Protein AF-A0A939UME6-F1 (afdb_monomer_lite)

Foldseek 3Di:
DEPVVLCVVLVVVVVVVVVLDCDDPSVVCVVPDPALLSVDVVQDVDHQDPDPSVCSVVVCVVVNLLVVLVVLLVSQVSDPDRDVVSLVVLQVQVVVLLVVLLVCVQVVHQDRDDGRDNPPSYQFDPVPPPQSCNRNPPGPNNVRRDRDHPVRPPD

Sequence (155 aa):
MDTSSASSYVYAKASGILARSYTGERAAKLFGAQKLSDLWPLIFTEEVPAVPEILLAKTIEQKAAQKFILEYKKLLAAYDKPAQVLVDLLQYFDYENLKSLGAALAAGQKQMPALRQIAPYNILNYGAWPSIQKMTQDTELEWYNHVPEVSEQQQ

Radius of gyration: 19.4 Å; chains: 1; bounding box: 36×46×46 Å

Structure (mmCIF, N/CA/C/O backbone):
data_AF-A0A939UME6-F1
#
_entry.id   AF-A0A939UME6-F1
#
loop_
_atom_site.group_PDB
_atom_site.id
_atom_site.type_symbol
_atom_site.label_atom_id
_atom_site.label_alt_id
_atom_site.label_comp_id
_atom_site.label_asym_id
_atom_site.label_entity_id
_atom_site.label_seq_id
_atom_site.pdbx_PDB_ins_code
_atom_site.Cartn_x
_atom_site.Cartn_y
_atom_site.Cartn_z
_atom_site.occupancy
_atom_site.B_iso_or_equiv
_atom_site.auth_seq_id
_atom_site.auth_comp_id
_atom_site.auth_asym_id
_atom_site.auth_atom_id
_atom_site.pdbx_PDB_model_num
ATOM 1 N N . MET A 1 1 ? 6.871 -21.135 2.875 1.00 76.00 1 MET A N 1
ATOM 2 C CA . MET A 1 1 ? 6.085 -22.294 3.361 1.00 76.00 1 MET A CA 1
ATOM 3 C C . MET A 1 1 ? 5.447 -22.953 2.154 1.00 76.00 1 MET A C 1
ATOM 5 O O . MET A 1 1 ? 5.121 -22.236 1.209 1.00 76.00 1 MET A O 1
ATOM 9 N N . ASP A 1 2 ? 5.192 -24.267 2.209 1.00 82.81 2 ASP A N 1
ATOM 10 C CA . ASP A 1 2 ? 4.363 -24.900 1.180 1.00 82.81 2 ASP A CA 1
ATOM 11 C C . ASP A 1 2 ? 3.001 -24.185 1.067 1.00 82.81 2 ASP A C 1
ATOM 13 O O . ASP A 1 2 ? 2.521 -23.544 2.010 1.00 82.81 2 ASP A O 1
ATOM 17 N N . THR A 1 3 ? 2.389 -24.225 -0.117 1.00 85.00 3 THR A N 1
ATOM 18 C CA . THR A 1 3 ? 1.186 -23.430 -0.410 1.00 85.00 3 THR A CA 1
ATOM 19 C C . THR A 1 3 ? 0.044 -23.717 0.566 1.00 85.00 3 THR A C 1
ATOM 21 O O . THR A 1 3 ? -0.692 -22.801 0.930 1.00 85.00 3 THR A O 1
ATOM 24 N N . SER A 1 4 ? -0.092 -24.963 1.026 1.00 88.31 4 SER A N 1
ATOM 25 C CA . SER A 1 4 ? -1.151 -25.382 1.951 1.00 88.31 4 SER A CA 1
ATOM 26 C C . SER A 1 4 ? -0.973 -24.775 3.349 1.00 88.31 4 SER A C 1
ATOM 28 O O . SER A 1 4 ? -1.902 -24.181 3.911 1.00 88.31 4 SER A O 1
ATOM 30 N N . SER A 1 5 ? 0.245 -24.836 3.889 1.00 90.69 5 SER A N 1
ATOM 31 C CA . SER A 1 5 ? 0.589 -24.270 5.194 1.00 90.69 5 SER A CA 1
ATOM 32 C C . SER A 1 5 ? 0.540 -22.745 5.163 1.00 90.69 5 SER A C 1
ATOM 34 O O . SER A 1 5 ? -0.014 -22.129 6.076 1.00 90.69 5 SER A O 1
ATOM 36 N N . ALA A 1 6 ? 1.046 -22.130 4.085 1.00 92.62 6 ALA A N 1
ATOM 37 C CA . ALA A 1 6 ? 0.952 -20.688 3.868 1.00 92.62 6 ALA A CA 1
ATOM 38 C C . ALA A 1 6 ? -0.513 -20.230 3.823 1.00 92.62 6 ALA A C 1
ATOM 40 O O . ALA A 1 6 ? -0.882 -19.287 4.522 1.00 92.62 6 ALA A O 1
ATOM 41 N N . SER A 1 7 ? -1.367 -20.940 3.078 1.00 92.81 7 SER A N 1
ATOM 42 C CA . SER A 1 7 ? -2.798 -20.622 2.975 1.00 92.81 7 SER A CA 1
ATOM 43 C C . SER A 1 7 ? -3.496 -20.717 4.328 1.00 92.81 7 SER A C 1
ATOM 45 O O . SER A 1 7 ? -4.227 -19.805 4.704 1.00 92.81 7 SER A O 1
ATOM 47 N N . SER A 1 8 ? -3.225 -21.771 5.102 1.00 93.88 8 SER A N 1
ATOM 48 C CA . SER A 1 8 ? -3.798 -21.947 6.443 1.00 93.88 8 SER A CA 1
ATOM 49 C C . SER A 1 8 ? -3.367 -20.830 7.399 1.00 93.88 8 SER A C 1
ATOM 51 O O . SER A 1 8 ? -4.194 -20.254 8.110 1.00 93.88 8 SER A O 1
ATOM 53 N N . TYR A 1 9 ? -2.080 -20.469 7.377 1.00 93.81 9 TYR A N 1
ATOM 54 C CA . TYR A 1 9 ? -1.545 -19.358 8.161 1.00 93.81 9 TYR A CA 1
ATOM 55 C C . TYR A 1 9 ? -2.195 -18.025 7.771 1.00 93.81 9 TYR A C 1
ATOM 57 O O . TYR A 1 9 ? -2.694 -17.299 8.636 1.00 93.81 9 TYR A O 1
ATOM 65 N N . VAL A 1 10 ? -2.219 -17.706 6.474 1.00 93.94 10 VAL A N 1
ATOM 66 C CA . VAL A 1 10 ? -2.776 -16.451 5.956 1.00 93.94 10 VAL A CA 1
ATOM 67 C C . VAL A 1 10 ? -4.270 -16.368 6.235 1.00 93.94 10 VAL A C 1
ATOM 69 O O . VAL A 1 10 ? -4.730 -15.328 6.700 1.00 93.94 10 VAL A O 1
ATOM 72 N N . TYR A 1 11 ? -5.013 -17.460 6.056 1.00 94.06 11 TYR A N 1
ATOM 73 C CA . TYR A 1 11 ? -6.437 -17.528 6.374 1.00 94.06 11 TYR A CA 1
ATOM 74 C C . TYR A 1 11 ? -6.707 -17.250 7.857 1.00 94.06 11 TYR A C 1
ATOM 76 O O . TYR A 1 11 ? -7.548 -16.411 8.187 1.00 94.06 11 TYR A O 1
ATOM 84 N N . ALA A 1 12 ? -5.962 -17.890 8.764 1.00 95.00 12 ALA A N 1
ATOM 85 C CA . ALA A 1 12 ? -6.106 -17.662 10.200 1.00 95.00 12 ALA A CA 1
ATOM 86 C C . ALA A 1 12 ? -5.771 -16.209 10.584 1.00 95.00 12 ALA A C 1
ATOM 88 O O . ALA A 1 12 ? -6.480 -15.585 11.379 1.00 95.00 12 ALA A O 1
ATOM 89 N N . LYS A 1 13 ? -4.715 -15.631 9.992 1.00 94.44 13 LYS A N 1
ATOM 90 C CA . LYS A 1 13 ? -4.340 -14.228 10.219 1.00 94.44 13 LYS A CA 1
ATOM 91 C C . LYS A 1 13 ? -5.387 -13.256 9.685 1.00 94.44 13 LYS A C 1
ATOM 93 O O . LYS A 1 13 ? -5.786 -12.361 10.429 1.00 94.44 13 LYS A O 1
ATOM 98 N N . ALA A 1 14 ? -5.857 -13.449 8.455 1.00 92.44 14 ALA A N 1
ATOM 99 C CA . ALA A 1 14 ? -6.894 -12.630 7.837 1.00 92.44 14 ALA A CA 1
ATOM 100 C C . ALA A 1 14 ? -8.201 -12.693 8.638 1.00 92.44 14 ALA A C 1
ATOM 102 O O . ALA A 1 14 ? -8.755 -11.652 8.981 1.00 92.44 14 ALA A O 1
ATOM 103 N N . SER A 1 15 ? -8.629 -13.890 9.045 1.00 93.25 15 SER A N 1
ATOM 104 C CA . SER A 1 15 ? -9.802 -14.079 9.909 1.00 93.25 15 SER A CA 1
ATOM 105 C C . SER A 1 15 ? -9.650 -13.335 11.237 1.00 93.25 15 SER A C 1
ATOM 107 O O . SER A 1 15 ? -10.569 -12.654 11.681 1.00 93.25 15 SER A O 1
ATOM 109 N N . GLY A 1 16 ? -8.466 -13.391 11.855 1.00 91.94 16 GLY A N 1
ATOM 110 C CA . GLY A 1 16 ? -8.181 -12.637 13.074 1.00 91.94 16 GLY A CA 1
ATOM 111 C C . GLY A 1 16 ? -8.194 -11.116 12.875 1.00 91.94 16 GLY A C 1
ATOM 112 O O . GLY A 1 16 ? -8.614 -10.394 13.778 1.00 91.94 16 GLY A O 1
ATOM 113 N N . ILE A 1 17 ? -7.739 -10.617 11.721 1.00 89.75 17 ILE A N 1
ATOM 114 C CA . ILE A 1 17 ? -7.822 -9.192 11.357 1.00 89.75 17 ILE A CA 1
ATOM 115 C C . ILE A 1 17 ? -9.287 -8.783 11.170 1.00 89.75 17 ILE A C 1
ATOM 117 O O . ILE A 1 17 ? -9.714 -7.810 11.784 1.00 89.75 17 ILE A O 1
ATOM 121 N N . LEU A 1 18 ? -10.069 -9.561 10.418 1.00 89.12 18 LEU A N 1
ATOM 122 C CA . LEU A 1 18 ? -11.497 -9.317 10.183 1.00 89.12 18 LEU A CA 1
ATOM 123 C C . LEU A 1 18 ? -12.309 -9.343 11.481 1.00 89.12 18 LEU A C 1
ATOM 125 O O . LEU A 1 18 ? -13.123 -8.457 11.726 1.00 89.12 18 LEU A O 1
ATOM 129 N N . ALA A 1 19 ? -12.024 -10.292 12.374 1.00 88.69 19 ALA A N 1
ATOM 130 C CA . ALA A 1 19 ? -12.629 -10.344 13.702 1.00 88.69 19 ALA A CA 1
ATOM 131 C C . ALA A 1 19 ? -12.285 -9.117 14.564 1.00 88.69 19 ALA A C 1
ATOM 133 O O . ALA A 1 19 ? -12.948 -8.862 15.571 1.00 88.69 19 ALA A O 1
ATOM 134 N N . ARG A 1 20 ? -11.234 -8.362 14.211 1.00 87.69 20 ARG A N 1
ATOM 135 C CA . ARG A 1 20 ? -10.848 -7.094 14.846 1.00 87.69 20 ARG A CA 1
ATOM 136 C C . ARG A 1 20 ? -11.383 -5.850 14.148 1.00 87.69 20 ARG A C 1
ATOM 138 O O . ARG A 1 20 ? -11.353 -4.791 14.768 1.00 87.69 20 ARG A O 1
ATOM 145 N N . SER A 1 21 ? -11.923 -5.975 12.941 1.00 88.44 21 SER A N 1
ATOM 146 C CA . SER A 1 21 ? -12.504 -4.858 12.203 1.00 88.44 21 SER A CA 1
ATOM 147 C C . SER A 1 21 ? -13.656 -4.201 12.969 1.00 88.44 21 SER A C 1
ATOM 149 O O . SER A 1 21 ? -14.400 -4.845 13.714 1.00 88.44 21 SER A O 1
ATOM 151 N N . TYR A 1 22 ? -13.813 -2.895 12.765 1.00 89.06 22 TYR A N 1
ATOM 152 C CA . TYR A 1 22 ? -14.859 -2.077 13.376 1.00 89.06 22 TYR A CA 1
ATOM 153 C C . TYR A 1 22 ? -16.213 -2.296 12.690 1.00 89.06 22 TYR A C 1
ATOM 155 O O . TYR A 1 22 ? -16.717 -1.434 11.980 1.00 89.06 22 TYR A O 1
ATOM 163 N N . THR A 1 23 ? -16.791 -3.478 12.890 1.00 88.75 23 THR A N 1
ATOM 164 C CA . THR A 1 23 ? -18.113 -3.864 12.378 1.00 88.75 23 THR A CA 1
ATOM 165 C C . THR A 1 23 ? -19.072 -4.165 13.533 1.00 88.75 23 THR A C 1
ATOM 167 O O . THR A 1 23 ? -18.636 -4.399 14.665 1.00 88.75 23 THR A O 1
ATOM 170 N N . GLY A 1 24 ? -20.384 -4.110 13.274 1.00 87.75 24 GLY A N 1
ATOM 171 C CA . GLY A 1 24 ? -21.420 -4.352 14.286 1.00 87.75 24 GLY A CA 1
ATOM 172 C C . GLY A 1 24 ? -21.263 -3.447 15.512 1.00 87.75 24 GLY A C 1
ATOM 173 O O . GLY A 1 24 ? -21.058 -2.242 15.380 1.00 87.75 24 GLY A O 1
ATOM 174 N N . GLU A 1 25 ? -21.281 -4.028 16.711 1.00 87.12 25 GLU A N 1
ATOM 175 C CA . GLU A 1 25 ? -21.108 -3.290 17.973 1.00 87.12 25 GLU A CA 1
ATOM 176 C C . GLU A 1 25 ? -19.787 -2.512 18.051 1.00 87.12 25 GLU A C 1
ATOM 178 O O . GLU A 1 25 ? -19.709 -1.463 18.688 1.00 87.12 25 GLU A O 1
ATOM 183 N N . ARG A 1 26 ? -18.727 -2.977 17.375 1.00 87.50 26 ARG A N 1
ATOM 184 C CA . ARG A 1 26 ? -17.447 -2.255 17.359 1.00 87.50 26 ARG A CA 1
ATOM 185 C C . ARG A 1 26 ? -17.504 -1.008 16.494 1.00 87.50 26 ARG A C 1
ATOM 187 O O . ARG A 1 26 ? -16.785 -0.064 16.801 1.00 87.50 26 ARG A O 1
ATOM 194 N N . ALA A 1 27 ? -18.368 -0.965 15.480 1.00 90.00 27 ALA A N 1
ATOM 195 C CA . ALA A 1 27 ? -18.572 0.243 14.683 1.00 90.00 27 ALA A CA 1
ATOM 196 C C . ALA A 1 27 ? -19.082 1.406 15.551 1.00 90.00 27 ALA A C 1
ATOM 198 O O . ALA A 1 27 ? -18.682 2.545 15.330 1.00 90.00 27 ALA A O 1
ATOM 199 N N . ALA A 1 28 ? -19.858 1.126 16.608 1.00 89.50 28 ALA A N 1
ATOM 200 C CA . ALA A 1 28 ? -20.304 2.148 17.559 1.00 89.50 28 ALA A CA 1
ATOM 201 C C . ALA A 1 28 ? -19.133 2.897 18.225 1.00 89.50 28 ALA A C 1
ATOM 203 O O . ALA A 1 28 ? -19.262 4.077 18.534 1.00 89.50 28 ALA A O 1
ATOM 204 N N . LYS A 1 29 ? -17.963 2.256 18.380 1.00 88.38 29 LYS A N 1
ATOM 205 C CA . LYS A 1 29 ? -16.751 2.916 18.895 1.00 88.38 29 LYS A CA 1
ATOM 206 C C . LYS A 1 29 ? -16.219 3.986 17.942 1.00 88.38 29 LYS A C 1
ATOM 208 O O . LYS A 1 29 ? -15.704 4.989 18.415 1.00 88.38 29 LYS A O 1
ATOM 213 N N . LEU A 1 30 ? -16.355 3.783 16.627 1.00 87.94 30 LEU A N 1
ATOM 214 C CA . LEU A 1 30 ? -15.985 4.794 15.633 1.00 87.94 30 LEU A CA 1
ATOM 215 C C . LEU A 1 30 ? -16.963 5.969 15.663 1.00 87.94 30 LEU A C 1
ATOM 217 O O . LEU A 1 30 ? -16.533 7.114 15.652 1.00 87.94 30 LEU A O 1
ATOM 221 N N . PHE A 1 31 ? -18.267 5.694 15.757 1.00 86.81 31 PHE A N 1
ATOM 222 C CA . PHE A 1 31 ? -19.292 6.743 15.824 1.00 86.81 31 PHE A CA 1
ATOM 223 C C . PHE A 1 31 ? -19.291 7.521 17.147 1.00 86.81 31 PHE A C 1
ATOM 225 O O . PHE A 1 31 ? -19.809 8.631 17.202 1.00 86.81 31 PHE A O 1
ATOM 232 N N . GLY A 1 32 ? -18.713 6.953 18.207 1.00 87.75 32 GLY A N 1
ATOM 233 C CA . GLY A 1 32 ? -18.519 7.638 19.483 1.00 87.75 32 GLY A CA 1
ATOM 234 C C . GLY A 1 32 ? -17.370 8.653 19.490 1.00 87.75 32 GLY A C 1
ATOM 235 O O . GLY A 1 32 ? -17.289 9.448 20.423 1.00 87.75 32 GLY A O 1
ATOM 236 N N . ALA A 1 33 ? -16.488 8.643 18.484 1.00 89.12 33 ALA A N 1
ATOM 237 C CA . ALA A 1 33 ? -15.406 9.616 18.363 1.00 89.12 33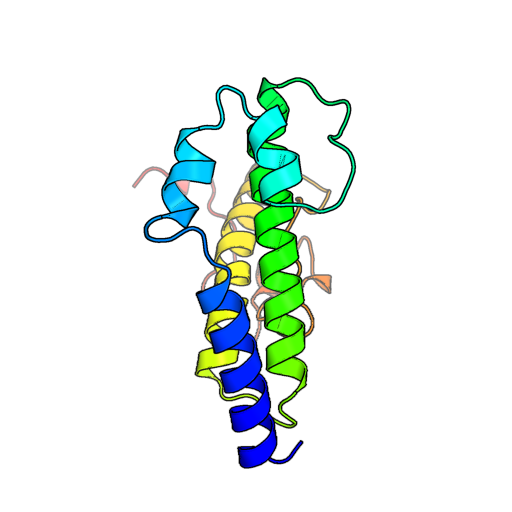 ALA A CA 1
ATOM 238 C C . ALA A 1 33 ? -15.962 10.984 17.940 1.00 89.12 33 ALA A C 1
ATOM 240 O O . ALA A 1 33 ? -16.647 11.091 16.923 1.00 89.12 33 ALA A O 1
ATOM 241 N N . GLN A 1 34 ? -15.663 12.035 18.708 1.00 87.31 34 GLN A N 1
ATOM 242 C CA . GLN A 1 34 ? -16.163 13.387 18.427 1.00 87.31 34 GLN A CA 1
ATOM 243 C C . GLN A 1 34 ? -15.153 14.234 17.646 1.00 87.31 34 GLN A C 1
ATOM 245 O O . GLN A 1 34 ? -15.535 15.219 17.014 1.00 87.31 34 GLN A O 1
ATOM 250 N N . LYS A 1 35 ? -13.871 13.860 17.694 1.00 89.25 35 LYS A N 1
ATOM 251 C CA . LYS A 1 35 ? -12.754 14.535 17.019 1.00 89.25 35 LYS A CA 1
ATOM 252 C C . LYS A 1 35 ? -11.850 13.522 16.319 1.00 89.25 35 LYS A C 1
ATOM 254 O O . LYS A 1 35 ? -11.851 12.339 16.662 1.00 89.25 35 LYS A O 1
ATOM 259 N N . LEU A 1 36 ? -11.030 13.973 15.368 1.00 87.69 36 LEU A N 1
ATOM 260 C CA . LEU A 1 36 ? -10.086 13.091 14.670 1.00 87.69 36 LEU A CA 1
ATOM 261 C C . LEU A 1 36 ? -9.000 12.575 15.619 1.00 87.69 36 LEU A C 1
ATOM 263 O O . LEU A 1 36 ? -8.543 11.442 15.467 1.00 87.69 36 LEU A O 1
ATOM 267 N N . SER A 1 37 ? -8.639 13.361 16.637 1.00 88.69 37 SER A N 1
ATOM 268 C CA . SER A 1 37 ? -7.750 12.928 17.723 1.00 88.69 37 SER A CA 1
ATOM 269 C C . SER A 1 37 ? -8.242 11.669 18.432 1.00 88.69 37 SER A C 1
ATOM 271 O O . SER A 1 37 ? -7.431 10.829 18.814 1.00 88.69 37 SER A O 1
ATOM 273 N N . ASP A 1 38 ? -9.560 11.510 18.569 1.00 89.06 38 ASP A N 1
ATOM 274 C CA . ASP A 1 38 ? -10.169 10.382 19.279 1.00 89.06 38 ASP A CA 1
ATOM 275 C C . ASP A 1 38 ? -10.107 9.097 18.440 1.00 89.06 38 ASP A C 1
ATOM 277 O O . ASP A 1 38 ? -10.073 7.992 18.982 1.00 89.06 38 ASP A O 1
ATOM 281 N N . LEU A 1 39 ? -10.045 9.230 17.109 1.00 89.31 39 LEU A N 1
ATOM 282 C CA . LEU A 1 39 ? -9.873 8.099 16.195 1.00 89.31 39 LEU A CA 1
ATOM 283 C C . LEU A 1 39 ? -8.456 7.527 16.245 1.00 89.31 39 LEU A C 1
ATOM 285 O O . LEU A 1 39 ? -8.262 6.336 15.999 1.00 89.31 39 LEU A O 1
ATOM 289 N N . TRP A 1 40 ? -7.460 8.350 16.571 1.00 90.94 40 TRP A N 1
ATOM 290 C CA . TRP A 1 40 ? -6.062 7.936 16.567 1.00 90.94 40 TRP A CA 1
ATOM 291 C C . TRP A 1 40 ? -5.772 6.725 17.470 1.00 90.94 40 TRP A C 1
ATOM 293 O O . TRP A 1 40 ? -5.294 5.722 16.938 1.00 90.94 40 TRP A O 1
ATOM 303 N N . PRO A 1 41 ? -6.091 6.736 18.782 1.00 89.12 41 PRO A N 1
ATOM 304 C CA . PRO A 1 41 ? -5.840 5.592 19.662 1.00 89.12 41 PRO A CA 1
ATOM 305 C C . PRO A 1 41 ? -6.745 4.387 19.371 1.00 89.12 41 PRO A C 1
ATOM 307 O O . PRO A 1 41 ? -6.478 3.284 19.847 1.00 89.12 41 PRO A O 1
ATOM 310 N N . LEU A 1 42 ? -7.832 4.571 18.610 1.00 87.75 42 LEU A N 1
ATOM 311 C CA . LEU A 1 42 ? -8.630 3.446 18.127 1.00 87.75 42 LEU A CA 1
ATOM 312 C C . LEU A 1 42 ? -7.860 2.703 17.028 1.00 87.75 42 LEU A C 1
ATOM 314 O O . LEU A 1 42 ? -7.737 1.484 17.065 1.00 87.75 42 LEU A O 1
ATOM 318 N N . ILE A 1 43 ? -7.310 3.432 16.059 1.00 86.81 43 ILE A N 1
ATOM 319 C CA . ILE A 1 43 ? -6.699 2.839 14.863 1.00 86.81 43 ILE A CA 1
ATOM 320 C C . ILE A 1 43 ? -5.227 2.454 15.106 1.00 86.81 43 ILE A C 1
ATOM 322 O O . ILE A 1 43 ? -4.726 1.482 14.527 1.00 86.81 43 ILE A O 1
ATOM 326 N N . PHE A 1 44 ? -4.528 3.191 15.969 1.00 90.38 44 PHE A N 1
ATOM 327 C CA . PHE A 1 44 ? -3.093 3.071 16.220 1.00 90.38 44 PHE A CA 1
ATOM 328 C C . PHE A 1 44 ? -2.792 2.895 17.713 1.00 90.38 44 PHE A C 1
ATOM 330 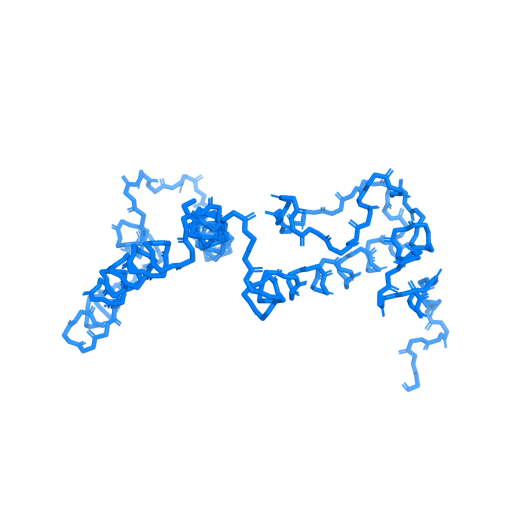O O . PHE A 1 44 ? -3.531 3.353 18.574 1.00 90.38 44 PHE A O 1
ATOM 337 N N . THR A 1 45 ? -1.669 2.248 18.026 1.00 86.00 45 THR A N 1
ATOM 338 C CA . THR A 1 45 ? -1.212 2.007 19.410 1.00 86.00 45 THR A CA 1
ATOM 339 C C . THR A 1 45 ? -0.205 3.050 19.903 1.00 86.00 45 THR A C 1
ATOM 341 O O . THR A 1 45 ? 0.430 2.854 20.933 1.00 86.00 45 THR A O 1
ATOM 344 N N . GLU A 1 46 ? 0.010 4.108 19.128 1.00 87.94 46 GLU A N 1
ATOM 345 C CA . GLU A 1 46 ? 1.025 5.138 19.359 1.00 87.94 46 GLU A CA 1
ATOM 346 C C . GLU A 1 46 ? 0.372 6.435 19.845 1.00 87.94 46 GLU A C 1
ATOM 348 O O . GLU A 1 46 ? -0.831 6.639 19.665 1.00 87.94 46 GLU A O 1
ATOM 353 N N . GLU A 1 47 ? 1.173 7.339 20.409 1.00 87.56 47 GLU A N 1
ATOM 354 C CA . GLU A 1 47 ? 0.711 8.675 20.789 1.00 87.56 47 GLU A CA 1
ATOM 355 C C . GLU A 1 47 ? 0.194 9.469 19.580 1.00 87.56 47 GLU A C 1
ATOM 357 O O . GLU A 1 47 ? 0.634 9.272 18.442 1.00 87.56 47 GLU A O 1
ATOM 362 N N . VAL A 1 48 ? -0.765 10.364 19.834 1.00 87.75 48 VAL A N 1
ATOM 363 C CA . VAL A 1 48 ? -1.338 11.238 18.803 1.00 87.75 48 VAL A CA 1
ATOM 364 C C . VAL A 1 48 ? -0.266 12.234 18.352 1.00 87.75 48 VAL A C 1
ATOM 366 O O . VAL A 1 48 ? 0.334 12.900 19.197 1.00 87.75 48 VAL A O 1
ATOM 369 N N . PRO A 1 49 ? -0.002 12.371 17.043 1.00 88.19 49 PRO A N 1
ATOM 370 C CA . PRO A 1 49 ? 1.012 13.280 16.549 1.00 88.19 49 PRO A CA 1
ATOM 371 C C . PRO A 1 49 ? 0.600 14.721 16.838 1.00 88.19 49 PRO A C 1
ATOM 373 O O . PRO A 1 49 ? -0.562 15.095 16.678 1.00 88.19 49 PRO A O 1
ATOM 376 N N . ALA A 1 50 ? 1.577 15.546 17.205 1.00 86.31 50 ALA A N 1
ATOM 377 C CA . ALA A 1 50 ? 1.394 16.976 17.425 1.00 86.31 50 ALA A CA 1
ATOM 378 C C . ALA A 1 50 ? 1.265 17.733 16.088 1.00 86.31 50 ALA A C 1
ATOM 380 O O . ALA A 1 50 ? 2.121 18.534 15.718 1.00 86.31 50 ALA A O 1
ATOM 381 N N . VAL A 1 51 ? 0.205 17.443 15.333 1.00 86.19 51 VAL A N 1
ATOM 382 C CA . VAL A 1 51 ? -0.141 18.112 14.074 1.00 86.19 51 VAL A CA 1
ATOM 383 C C . VAL A 1 51 ? -1.484 18.831 14.211 1.00 86.19 51 VAL A C 1
ATOM 385 O O . VAL A 1 51 ? -2.329 18.404 14.997 1.00 86.19 51 VAL A O 1
ATOM 388 N N . PRO A 1 52 ? -1.722 19.910 13.445 1.00 86.69 52 PRO A N 1
ATOM 389 C CA . PRO A 1 52 ? -3.039 20.530 13.371 1.00 86.69 52 PRO A CA 1
ATOM 390 C C . PRO A 1 52 ? -4.126 19.519 12.984 1.00 86.69 52 PRO A C 1
ATOM 392 O O . PRO A 1 52 ? -3.909 18.696 12.095 1.00 86.69 52 PRO A O 1
ATOM 395 N N . GLU A 1 53 ? -5.319 19.649 13.570 1.00 82.00 53 GLU A N 1
ATOM 396 C CA . GLU A 1 53 ? -6.474 18.764 13.320 1.00 82.00 53 GLU A CA 1
ATOM 397 C C . GLU A 1 53 ? -6.789 18.620 11.817 1.00 82.00 53 GLU A C 1
ATOM 399 O O . GLU A 1 53 ? -7.087 17.534 11.328 1.00 82.00 53 GLU A O 1
ATOM 404 N N . ILE A 1 54 ? -6.624 19.702 11.047 1.00 84.44 54 ILE A N 1
ATOM 405 C CA . ILE A 1 54 ? -6.844 19.736 9.590 1.00 84.44 54 ILE A CA 1
ATOM 406 C C . ILE A 1 54 ? -5.900 18.772 8.848 1.00 84.44 54 ILE A C 1
ATOM 408 O O . ILE A 1 54 ? -6.273 18.177 7.839 1.00 84.44 54 ILE A O 1
ATOM 412 N N . LEU A 1 55 ? -4.672 18.598 9.343 1.00 89.56 55 LEU A N 1
ATOM 413 C CA . LEU A 1 55 ? -3.694 17.667 8.777 1.00 89.56 55 LEU A CA 1
ATOM 414 C C . LEU A 1 55 ? -3.833 16.256 9.356 1.00 89.56 55 LEU A C 1
ATOM 416 O O . LEU A 1 55 ? -3.316 15.300 8.769 1.00 89.56 55 LEU A O 1
ATOM 420 N N . LEU A 1 56 ? -4.537 16.104 10.481 1.00 90.06 56 LEU A N 1
ATOM 421 C CA . LEU A 1 56 ? -4.684 14.828 11.165 1.00 90.06 56 LEU A CA 1
ATOM 422 C C . LEU A 1 56 ? -5.473 13.819 10.323 1.00 90.06 56 LEU A C 1
ATOM 424 O O . LEU A 1 56 ? -5.062 12.666 10.254 1.00 90.06 56 LEU A O 1
ATOM 428 N N . ALA A 1 57 ? -6.514 14.251 9.600 1.00 89.81 57 ALA A N 1
ATOM 429 C CA . ALA A 1 57 ? -7.264 13.385 8.679 1.00 89.81 57 ALA A CA 1
ATOM 430 C C . ALA A 1 57 ? -6.342 12.734 7.635 1.00 89.81 57 ALA A C 1
ATOM 432 O O . ALA A 1 57 ? -6.234 11.510 7.560 1.00 89.81 57 ALA A O 1
ATOM 433 N N . LYS A 1 58 ? -5.586 13.561 6.901 1.00 89.62 58 LYS A N 1
ATOM 434 C CA . LYS A 1 58 ? -4.614 13.099 5.900 1.00 89.62 58 LYS A CA 1
ATOM 435 C C . LYS A 1 58 ? -3.555 12.182 6.516 1.00 89.62 58 LYS A C 1
ATOM 437 O O . LYS A 1 58 ? -3.159 11.191 5.908 1.00 89.62 58 LYS A O 1
ATOM 442 N N . THR A 1 59 ? -3.104 12.500 7.727 1.00 91.44 59 THR A N 1
ATOM 443 C CA . THR A 1 59 ? -2.109 11.697 8.450 1.00 91.44 59 THR A CA 1
ATOM 444 C C . THR A 1 59 ? -2.671 10.319 8.818 1.00 91.44 59 THR A C 1
ATOM 446 O O . THR A 1 59 ? -1.999 9.310 8.602 1.00 91.44 59 THR A O 1
ATOM 449 N N . ILE A 1 60 ? -3.911 10.257 9.319 1.00 92.25 60 ILE A N 1
ATOM 450 C CA . ILE A 1 60 ? -4.608 9.002 9.629 1.00 92.25 60 ILE A CA 1
ATOM 451 C C . ILE A 1 60 ? -4.733 8.150 8.365 1.00 92.25 60 ILE A C 1
ATOM 453 O O . ILE A 1 60 ? -4.350 6.982 8.388 1.00 92.25 60 ILE A O 1
ATOM 457 N N . GLU A 1 61 ? -5.201 8.726 7.256 1.00 90.69 61 GLU A N 1
ATOM 458 C CA . GLU A 1 61 ? -5.360 8.013 5.983 1.00 90.69 61 GLU A CA 1
ATOM 459 C C . GLU A 1 61 ? -4.034 7.435 5.475 1.00 90.69 61 GLU A C 1
ATOM 461 O O . GLU A 1 61 ? -3.946 6.247 5.154 1.00 90.69 61 GLU A O 1
ATOM 466 N N . GLN A 1 62 ? -2.978 8.253 5.446 1.00 90.62 62 GLN A N 1
ATOM 467 C CA . GLN A 1 62 ? -1.654 7.830 4.992 1.00 90.62 62 GLN A CA 1
ATOM 468 C C . GLN A 1 62 ? -1.084 6.712 5.869 1.00 90.62 62 GLN A C 1
ATOM 470 O O . GLN A 1 62 ? -0.611 5.698 5.347 1.00 90.62 62 GLN A O 1
ATOM 475 N N . LYS A 1 63 ? -1.164 6.859 7.196 1.00 92.56 63 LYS A N 1
ATOM 476 C CA . LYS A 1 63 ? -0.651 5.860 8.140 1.00 92.56 63 LYS A CA 1
ATOM 477 C C . LYS A 1 63 ? -1.464 4.566 8.087 1.00 92.56 63 LYS A C 1
ATOM 479 O O . LYS A 1 63 ? -0.879 3.482 8.106 1.00 92.56 63 LYS A O 1
ATOM 484 N N . ALA A 1 64 ? -2.789 4.651 7.965 1.00 91.94 64 ALA A N 1
ATOM 485 C CA . ALA A 1 64 ? -3.658 3.487 7.812 1.00 91.94 64 ALA A CA 1
ATOM 486 C C . ALA A 1 64 ? -3.346 2.721 6.516 1.00 91.94 64 ALA A C 1
ATOM 488 O O . ALA A 1 64 ? -3.163 1.503 6.555 1.00 91.94 64 ALA A O 1
ATOM 489 N N . ALA A 1 65 ? -3.191 3.427 5.391 1.00 91.62 65 ALA A N 1
ATOM 490 C CA . ALA A 1 65 ? -2.809 2.822 4.116 1.00 91.62 65 ALA A CA 1
ATOM 491 C C . ALA A 1 65 ? -1.420 2.164 4.182 1.00 91.62 65 ALA A C 1
ATOM 493 O O . ALA A 1 65 ? -1.243 1.034 3.726 1.00 91.62 65 ALA A O 1
ATOM 494 N N . GLN A 1 66 ? -0.437 2.827 4.798 1.00 92.75 66 GLN A N 1
ATOM 495 C CA . GLN A 1 66 ? 0.908 2.274 4.967 1.00 92.75 66 GLN A CA 1
ATOM 496 C C . GLN A 1 66 ? 0.906 1.020 5.851 1.00 92.75 66 GLN A C 1
ATOM 498 O O . GLN A 1 66 ? 1.554 0.026 5.513 1.00 92.75 66 GLN A O 1
ATOM 503 N N . LYS A 1 67 ? 0.157 1.042 6.960 1.00 92.38 67 LYS A N 1
ATOM 504 C CA . LYS A 1 67 ? -0.026 -0.117 7.844 1.00 92.38 67 LYS A CA 1
ATOM 505 C C . LYS A 1 67 ? -0.659 -1.285 7.091 1.00 92.38 67 LYS A C 1
ATOM 507 O O . LYS A 1 67 ? -0.147 -2.398 7.186 1.00 92.38 67 LYS A O 1
ATOM 512 N N . PHE A 1 68 ? -1.706 -1.025 6.307 1.00 92.50 68 PHE A N 1
ATOM 513 C CA . PHE A 1 68 ? -2.351 -2.036 5.472 1.00 92.50 68 PHE A CA 1
ATOM 514 C C . PHE A 1 68 ? -1.367 -2.670 4.480 1.00 92.50 68 PHE A C 1
ATOM 516 O O . PHE A 1 68 ? -1.218 -3.890 4.470 1.00 92.50 68 PHE A O 1
ATOM 523 N N . ILE A 1 69 ? -0.636 -1.858 3.705 1.00 95.19 69 ILE A N 1
ATOM 524 C CA . ILE A 1 69 ? 0.363 -2.349 2.740 1.00 95.19 69 ILE A CA 1
ATOM 525 C C . ILE A 1 69 ? 1.420 -3.206 3.446 1.00 95.19 69 ILE A C 1
ATOM 527 O O . ILE A 1 69 ? 1.760 -4.290 2.974 1.00 95.19 69 ILE A O 1
ATOM 531 N N . LEU A 1 70 ? 1.930 -2.752 4.594 1.00 93.94 70 LEU A N 1
ATOM 532 C CA . LEU A 1 70 ? 2.943 -3.485 5.350 1.00 93.94 70 LEU A CA 1
ATOM 533 C C . LEU A 1 70 ? 2.428 -4.845 5.839 1.00 93.94 70 LEU A C 1
ATOM 535 O O . LEU A 1 70 ? 3.134 -5.847 5.729 1.00 93.94 70 LEU A O 1
ATOM 539 N N . GLU A 1 71 ? 1.220 -4.889 6.397 1.00 92.38 71 GLU A N 1
ATOM 540 C CA . GLU A 1 71 ? 0.605 -6.128 6.878 1.00 92.38 71 GLU A CA 1
ATOM 541 C C . GLU A 1 71 ? 0.296 -7.083 5.724 1.00 92.38 71 GLU A C 1
ATOM 543 O O . GLU A 1 71 ? 0.614 -8.268 5.814 1.00 92.38 71 GLU A O 1
ATOM 548 N N . TYR A 1 72 ? -0.217 -6.572 4.606 1.00 95.31 72 TYR A N 1
ATOM 549 C CA . TYR A 1 72 ? -0.500 -7.377 3.424 1.00 95.31 72 TYR A CA 1
ATOM 550 C C . TYR A 1 72 ? 0.776 -7.982 2.818 1.00 95.31 72 TYR A C 1
ATOM 552 O O . TYR A 1 72 ? 0.828 -9.181 2.544 1.00 95.31 72 TYR A O 1
ATOM 560 N N . LYS A 1 73 ? 1.861 -7.203 2.717 1.00 95.75 73 LYS A N 1
ATOM 561 C CA . LYS A 1 73 ? 3.177 -7.700 2.273 1.00 95.75 73 LYS A CA 1
ATOM 562 C C . LYS A 1 73 ? 3.707 -8.831 3.153 1.00 95.75 73 LYS A C 1
ATOM 564 O O . LYS A 1 73 ? 4.309 -9.765 2.629 1.00 95.75 73 LYS A O 1
ATOM 569 N N . LYS A 1 74 ? 3.480 -8.769 4.472 1.00 94.44 74 LYS A N 1
ATOM 570 C CA . LYS A 1 74 ? 3.849 -9.853 5.401 1.00 94.44 74 LYS A CA 1
ATOM 571 C C . LYS A 1 74 ? 3.051 -11.130 5.135 1.00 94.44 74 LYS A C 1
ATOM 573 O O . LYS A 1 74 ? 3.610 -12.212 5.265 1.00 94.44 74 LYS A O 1
ATOM 578 N N . LEU A 1 75 ? 1.773 -11.013 4.764 1.00 94.88 75 LEU A N 1
ATOM 579 C CA . LEU A 1 75 ? 0.952 -12.169 4.390 1.00 94.88 75 LEU A CA 1
ATOM 580 C C . LEU A 1 75 ? 1.422 -12.784 3.068 1.00 94.88 75 LEU A C 1
ATOM 582 O O . LEU A 1 75 ? 1.559 -14.000 2.990 1.00 94.88 75 LEU A O 1
ATOM 586 N N . LEU A 1 76 ? 1.733 -11.962 2.060 1.00 95.12 76 LEU A N 1
ATOM 587 C CA . LEU A 1 76 ? 2.292 -12.450 0.794 1.00 95.12 76 LEU A CA 1
ATOM 588 C C . LEU A 1 76 ? 3.634 -13.160 0.983 1.00 95.12 76 LEU A C 1
ATOM 590 O O . LEU A 1 76 ? 3.847 -14.220 0.406 1.00 95.12 76 LEU A O 1
ATOM 594 N N . AL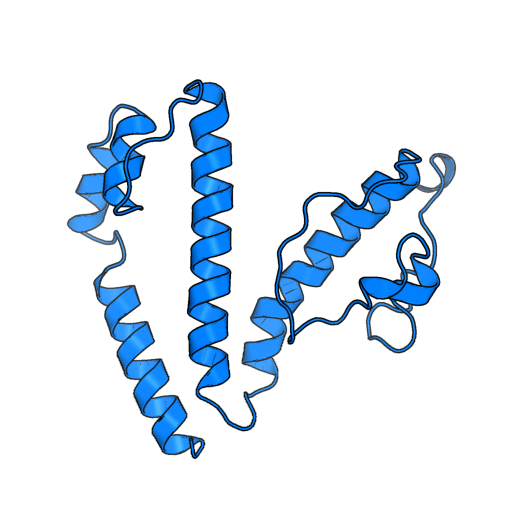A A 1 77 ? 4.503 -12.616 1.837 1.00 94.62 77 ALA A N 1
ATOM 595 C CA . ALA A 1 77 ? 5.818 -13.188 2.118 1.00 94.62 77 ALA A CA 1
ATOM 596 C C . ALA A 1 77 ? 5.766 -14.561 2.823 1.00 94.62 77 ALA A C 1
ATOM 598 O O . ALA A 1 77 ? 6.800 -15.207 2.965 1.00 94.62 77 ALA A O 1
ATOM 599 N N . ALA A 1 78 ? 4.593 -15.019 3.280 1.00 95.12 78 ALA A N 1
ATOM 600 C CA . ALA A 1 78 ? 4.428 -16.374 3.809 1.00 95.12 78 ALA A CA 1
ATOM 601 C C . ALA A 1 78 ? 4.447 -17.449 2.702 1.00 95.12 78 ALA A C 1
ATOM 603 O O . ALA A 1 78 ? 4.782 -18.609 2.971 1.00 95.12 78 ALA A O 1
ATOM 604 N N . TYR A 1 79 ? 4.093 -17.069 1.471 1.00 93.62 79 TYR A N 1
ATOM 605 C CA . TYR A 1 79 ? 4.126 -17.944 0.304 1.00 93.62 79 TYR A CA 1
ATOM 606 C C . TYR A 1 79 ? 5.516 -17.930 -0.332 1.00 93.62 79 TYR A C 1
ATOM 608 O O . TYR A 1 79 ? 6.073 -16.863 -0.571 1.00 93.62 79 TYR A O 1
ATOM 616 N N . ASP A 1 80 ? 6.037 -19.105 -0.695 1.00 91.56 80 ASP A N 1
ATOM 617 C CA . ASP A 1 80 ? 7.279 -19.184 -1.482 1.00 91.56 80 ASP A CA 1
ATOM 618 C C . ASP A 1 80 ? 7.061 -18.643 -2.907 1.00 91.56 80 ASP A C 1
ATOM 620 O O . ASP A 1 80 ? 7.923 -17.984 -3.484 1.00 91.56 80 ASP A O 1
ATOM 624 N N . LYS A 1 81 ? 5.864 -18.884 -3.456 1.00 91.50 81 LYS A N 1
ATOM 625 C CA . LYS A 1 81 ? 5.369 -18.301 -4.705 1.00 91.50 81 LYS A CA 1
ATOM 626 C C . LYS A 1 81 ? 3.907 -17.879 -4.511 1.00 91.50 81 LYS A C 1
ATOM 628 O O . LYS A 1 81 ? 3.028 -18.744 -4.578 1.00 91.50 81 LYS A O 1
ATOM 633 N N . PRO A 1 82 ? 3.622 -16.600 -4.209 1.00 93.38 82 PRO A N 1
ATOM 634 C CA . PRO A 1 82 ? 2.247 -16.136 -4.052 1.00 93.38 82 PRO A CA 1
ATOM 635 C C . PRO A 1 82 ? 1.477 -16.256 -5.373 1.00 93.38 82 PRO A C 1
ATOM 637 O O . PRO A 1 82 ? 2.048 -16.132 -6.456 1.00 93.38 82 PRO A O 1
ATOM 640 N N . ALA A 1 83 ? 0.169 -16.505 -5.284 1.00 92.94 83 ALA A N 1
ATOM 641 C CA . ALA A 1 83 ? -0.703 -16.482 -6.455 1.00 92.94 83 ALA A CA 1
ATOM 642 C C . ALA A 1 83 ? -0.768 -15.063 -7.041 1.00 92.94 83 ALA A C 1
ATOM 644 O O . ALA A 1 83 ? -0.872 -14.098 -6.282 1.00 92.94 83 ALA A O 1
ATOM 645 N N . GLN A 1 84 ? -0.763 -14.951 -8.373 1.00 94.31 84 GLN A N 1
ATOM 646 C CA . GLN A 1 84 ? -0.696 -13.661 -9.071 1.00 94.31 84 GLN A CA 1
ATOM 647 C C . GLN A 1 84 ? -1.814 -12.706 -8.641 1.00 94.31 84 GLN A C 1
ATOM 649 O O . GLN A 1 84 ? -1.525 -11.578 -8.276 1.00 94.31 84 GLN A O 1
ATOM 654 N N . VAL A 1 85 ? -3.048 -13.198 -8.499 1.00 94.31 85 VAL A N 1
ATOM 655 C CA . VAL A 1 85 ? -4.191 -12.391 -8.031 1.00 94.31 85 VAL A CA 1
ATOM 656 C C . VAL A 1 85 ? -3.950 -11.694 -6.685 1.00 94.31 85 VAL A C 1
ATOM 658 O O . VAL A 1 85 ? -4.486 -10.621 -6.435 1.00 94.31 85 VAL A O 1
ATOM 661 N N . LEU A 1 86 ? -3.140 -12.279 -5.795 1.00 93.94 86 LEU A N 1
ATOM 662 C CA . LEU A 1 86 ? -2.791 -11.645 -4.522 1.00 93.94 86 LEU A CA 1
ATOM 663 C C . LEU A 1 86 ? -1.719 -10.561 -4.710 1.00 93.94 86 LEU A C 1
ATOM 665 O O . LEU A 1 86 ? -1.706 -9.564 -3.995 1.00 93.94 86 LEU A O 1
ATOM 669 N N . VAL A 1 87 ? -0.820 -10.747 -5.674 1.00 96.19 87 VAL A N 1
ATOM 670 C CA . VAL A 1 87 ? 0.188 -9.750 -6.051 1.00 96.19 87 VAL A CA 1
ATOM 671 C C . VAL A 1 87 ? -0.479 -8.565 -6.759 1.00 96.19 87 VAL A C 1
ATOM 673 O O . VAL A 1 87 ? -0.207 -7.422 -6.388 1.00 96.19 87 VAL A O 1
ATOM 676 N N . ASP A 1 88 ? -1.425 -8.824 -7.666 1.00 94.81 88 ASP A N 1
ATOM 677 C CA . ASP A 1 88 ? -2.175 -7.816 -8.432 1.00 94.81 88 ASP A CA 1
ATOM 678 C C . ASP A 1 88 ? -2.869 -6.794 -7.510 1.00 94.81 88 ASP A C 1
ATOM 680 O O . ASP A 1 88 ? -2.887 -5.591 -7.775 1.00 94.81 88 ASP A O 1
ATOM 684 N N . LEU A 1 89 ? -3.379 -7.252 -6.359 1.00 94.19 89 LEU A N 1
ATOM 685 C CA . LEU A 1 89 ? -4.010 -6.390 -5.352 1.00 94.19 89 LEU A CA 1
ATOM 686 C C . LEU A 1 89 ? -3.047 -5.354 -4.751 1.00 94.19 89 LEU A C 1
ATOM 688 O O . LEU A 1 89 ? -3.475 -4.247 -4.423 1.00 94.19 89 LEU A O 1
ATOM 692 N N . LEU A 1 90 ? -1.755 -5.678 -4.605 1.00 94.94 90 LEU A N 1
ATOM 693 C CA . LEU A 1 90 ? -0.746 -4.672 -4.254 1.00 94.94 90 LEU A CA 1
ATOM 694 C C . LEU A 1 90 ? -0.378 -3.815 -5.453 1.00 94.94 90 LEU A C 1
ATOM 696 O O . LEU A 1 90 ? -0.201 -2.608 -5.302 1.00 94.94 90 LEU A O 1
ATOM 700 N N . GLN A 1 91 ? -0.248 -4.432 -6.621 1.00 95.56 91 GLN A N 1
ATOM 701 C CA . GLN A 1 91 ? 0.164 -3.752 -7.839 1.00 95.56 91 GLN A CA 1
ATOM 702 C C . GLN A 1 91 ? -0.815 -2.659 -8.262 1.00 95.56 91 GLN A C 1
ATOM 704 O O . GLN A 1 91 ? -0.375 -1.671 -8.836 1.00 95.56 91 GLN A O 1
ATOM 709 N N . TYR A 1 92 ? -2.085 -2.724 -7.849 1.00 94.06 92 TYR A N 1
ATOM 710 C CA . TYR A 1 92 ? -3.027 -1.602 -7.943 1.00 94.06 92 TYR A CA 1
ATOM 711 C C . TYR A 1 92 ? -2.441 -0.268 -7.430 1.00 94.06 92 TYR A C 1
ATOM 713 O O . TYR A 1 92 ? -2.712 0.800 -7.979 1.00 94.06 92 TYR A O 1
ATOM 721 N N . PHE A 1 93 ? -1.584 -0.297 -6.404 1.00 94.88 93 PHE A N 1
ATOM 722 C CA . PHE A 1 93 ? -0.925 0.911 -5.911 1.00 94.88 93 PHE A CA 1
ATOM 723 C C . PHE A 1 93 ? 0.120 1.483 -6.877 1.00 94.88 93 PHE A C 1
ATOM 725 O O . PHE A 1 93 ? 0.333 2.692 -6.843 1.00 94.88 93 PHE A O 1
ATOM 732 N N . ASP A 1 94 ? 0.729 0.676 -7.749 1.00 95.38 94 ASP A N 1
ATOM 733 C CA . ASP A 1 94 ? 1.617 1.173 -8.804 1.00 95.38 94 ASP A CA 1
ATOM 734 C C . ASP A 1 94 ? 0.838 1.949 -9.876 1.00 95.38 94 ASP A C 1
ATOM 736 O O . ASP A 1 94 ? 1.323 2.979 -10.335 1.00 95.38 94 ASP A O 1
ATOM 740 N N . TYR A 1 95 ? -0.403 1.561 -10.192 1.00 94.31 95 TYR A N 1
ATOM 741 C CA . TYR A 1 95 ? -1.284 2.345 -11.074 1.00 94.31 95 TYR A CA 1
ATOM 742 C C . TYR A 1 95 ? -1.599 3.726 -10.482 1.00 94.31 95 TYR A C 1
ATOM 744 O O . TYR A 1 95 ? -1.587 4.745 -11.173 1.00 94.31 95 TYR A O 1
ATOM 752 N N . GLU A 1 96 ? -1.853 3.786 -9.176 1.00 93.38 96 GLU A N 1
ATOM 753 C CA . GLU A 1 96 ? -2.074 5.050 -8.468 1.00 93.38 96 GLU A CA 1
ATOM 754 C C . GLU A 1 96 ? -0.790 5.889 -8.357 1.00 93.38 96 GLU A C 1
ATOM 756 O O . GLU A 1 96 ? -0.813 7.117 -8.499 1.00 93.38 96 GLU A O 1
ATOM 761 N N . ASN A 1 97 ? 0.351 5.231 -8.144 1.00 95.50 97 ASN A N 1
ATOM 762 C CA . ASN A 1 97 ? 1.652 5.886 -8.164 1.00 95.50 97 ASN A CA 1
ATOM 763 C C . ASN A 1 97 ? 1.951 6.458 -9.556 1.00 95.50 97 ASN A C 1
ATOM 765 O O . ASN A 1 97 ? 2.454 7.575 -9.639 1.00 95.50 97 ASN A O 1
ATOM 769 N N . LEU A 1 98 ? 1.581 5.761 -10.636 1.00 95.19 98 LEU A N 1
ATOM 770 C CA . LEU A 1 98 ? 1.772 6.220 -12.012 1.00 95.19 98 LEU A CA 1
ATOM 771 C C . LEU A 1 98 ? 1.065 7.551 -12.280 1.00 95.19 98 LEU A C 1
ATOM 773 O O . LEU A 1 98 ? 1.665 8.461 -12.846 1.00 95.19 98 LEU A O 1
ATOM 777 N N . LYS A 1 99 ? -0.171 7.711 -11.792 1.00 92.75 99 LYS A N 1
ATOM 778 C CA . LYS A 1 99 ? -0.902 8.989 -11.870 1.00 92.75 99 LYS A CA 1
ATOM 779 C C . LYS A 1 99 ? -0.151 10.111 -11.153 1.00 92.75 99 LYS A C 1
ATOM 781 O O . LYS A 1 99 ? -0.016 11.212 -11.681 1.00 92.75 99 LYS A O 1
ATOM 786 N N . SER A 1 100 ? 0.365 9.819 -9.958 1.00 94.25 100 SER A N 1
ATOM 787 C CA . SER A 1 100 ? 1.131 10.785 -9.159 1.00 94.25 100 SER A CA 1
ATOM 788 C C . SER A 1 100 ? 2.448 11.171 -9.840 1.00 94.25 100 SER A C 1
ATOM 790 O O . SER A 1 100 ? 2.826 12.341 -9.836 1.00 94.25 100 SER A O 1
ATOM 792 N N . LEU A 1 101 ? 3.125 10.200 -10.459 1.00 95.31 101 LEU A N 1
ATOM 793 C CA . LEU A 1 101 ? 4.340 10.400 -11.248 1.00 95.31 101 LEU A CA 1
ATOM 794 C C . LEU A 1 101 ? 4.067 11.269 -12.480 1.00 95.31 101 LEU A C 1
ATOM 796 O O . LEU A 1 101 ? 4.773 12.251 -12.692 1.00 95.31 101 LEU A O 1
ATOM 800 N N . GLY A 1 102 ? 3.020 10.955 -13.248 1.00 93.00 102 GLY A N 1
ATOM 801 C CA . GLY A 1 102 ? 2.606 11.736 -14.414 1.00 93.00 102 GLY A CA 1
ATOM 802 C C . GLY A 1 102 ? 2.297 13.190 -14.056 1.00 93.00 102 GLY A C 1
ATOM 803 O O . GLY A 1 102 ? 2.818 14.104 -14.688 1.00 93.00 102 GLY A O 1
ATOM 804 N N . ALA A 1 103 ? 1.539 13.419 -12.980 1.00 91.69 103 ALA A N 1
ATOM 805 C CA . ALA A 1 103 ? 1.246 14.767 -12.492 1.00 91.69 103 ALA A CA 1
ATOM 806 C C . ALA A 1 103 ? 2.510 15.528 -12.048 1.00 91.69 103 ALA A C 1
ATOM 808 O O . ALA A 1 103 ? 2.669 16.708 -12.364 1.00 91.69 103 ALA A O 1
ATOM 809 N N . ALA A 1 104 ? 3.429 14.863 -11.340 1.00 93.81 104 ALA A N 1
ATOM 810 C CA . ALA A 1 104 ? 4.691 15.465 -10.910 1.00 93.81 104 ALA A CA 1
ATOM 811 C C . ALA A 1 104 ? 5.567 15.872 -12.106 1.00 93.81 104 ALA A C 1
ATOM 813 O O . ALA A 1 104 ? 6.103 16.981 -12.132 1.00 93.81 104 ALA A O 1
ATOM 814 N N . LEU A 1 105 ? 5.669 15.006 -13.115 1.00 93.62 105 LEU A N 1
ATOM 815 C CA . LEU A 1 105 ? 6.407 15.278 -14.348 1.00 93.62 105 LEU A CA 1
ATOM 816 C C . LEU A 1 105 ? 5.770 16.406 -15.168 1.00 93.62 105 LEU A C 1
ATOM 818 O O . LEU A 1 105 ? 6.491 17.294 -15.615 1.00 93.62 105 LEU A O 1
ATOM 822 N N . ALA A 1 106 ? 4.439 16.429 -15.298 1.00 91.00 106 ALA A N 1
ATOM 823 C CA . ALA A 1 106 ? 3.713 17.511 -15.971 1.00 91.00 106 ALA A CA 1
ATOM 824 C C . ALA A 1 106 ? 3.951 18.871 -15.292 1.00 91.00 106 ALA A C 1
ATOM 826 O O . ALA A 1 106 ? 4.073 19.897 -15.955 1.00 91.00 106 ALA A O 1
ATOM 827 N N . ALA A 1 107 ? 4.081 18.877 -13.963 1.00 90.00 107 ALA A N 1
ATOM 828 C CA . ALA A 1 107 ? 4.422 20.062 -13.179 1.00 90.00 107 ALA A CA 1
ATOM 829 C C . ALA A 1 107 ? 5.930 20.401 -13.178 1.00 90.00 107 ALA A C 1
ATOM 831 O O . ALA A 1 107 ? 6.351 21.317 -12.470 1.00 90.00 107 ALA A O 1
ATOM 832 N N . GLY A 1 108 ? 6.764 19.663 -13.920 1.00 89.88 108 GLY A N 1
ATOM 833 C CA . GLY A 1 108 ? 8.210 19.882 -13.988 1.00 89.88 108 GLY A CA 1
ATOM 834 C C . GLY A 1 108 ? 8.954 19.576 -12.682 1.00 89.88 108 GLY A C 1
ATOM 835 O O . GLY A 1 108 ? 10.046 20.105 -12.447 1.00 89.88 108 GLY A O 1
ATOM 836 N N . GLN A 1 109 ? 8.378 18.751 -11.802 1.00 91.12 109 GLN A N 1
ATOM 837 C CA . GLN A 1 109 ? 9.011 18.386 -10.537 1.00 91.12 109 GLN A CA 1
ATOM 838 C C . GLN A 1 109 ? 10.234 17.497 -10.781 1.00 91.12 109 GLN A C 1
ATOM 840 O O . GLN A 1 109 ? 10.188 16.517 -11.518 1.00 91.12 109 GLN A O 1
ATOM 845 N N . LYS A 1 110 ? 11.347 17.826 -10.116 1.00 87.50 110 LYS A N 1
ATOM 846 C CA . LYS A 1 110 ? 12.594 17.043 -10.191 1.00 87.50 110 LYS A CA 1
ATOM 847 C C . LYS A 1 110 ? 12.651 15.925 -9.151 1.00 87.50 110 LYS A C 1
ATOM 849 O O . LYS A 1 110 ? 13.288 14.897 -9.368 1.00 87.50 110 LYS A O 1
ATOM 854 N N . GLN A 1 111 ? 12.014 16.148 -8.005 1.00 92.00 111 GLN A N 1
ATOM 855 C CA . GLN A 1 111 ? 11.956 15.179 -6.918 1.00 92.00 111 GLN A CA 1
ATOM 856 C C . GLN A 1 111 ? 10.811 14.202 -7.160 1.00 92.00 111 GLN A C 1
ATOM 858 O O . GLN A 1 111 ? 9.740 14.602 -7.613 1.00 92.00 111 GLN A O 1
ATOM 863 N N . MET A 1 112 ? 11.045 12.930 -6.843 1.00 92.94 112 MET A N 1
ATOM 864 C CA . MET A 1 112 ? 9.991 11.926 -6.890 1.00 92.94 112 MET A CA 1
ATOM 865 C C . MET A 1 112 ? 8.914 12.278 -5.850 1.00 92.94 112 MET A C 1
ATOM 867 O O . MET A 1 112 ? 9.267 12.581 -4.704 1.00 92.94 112 MET A O 1
ATOM 871 N N . PRO A 1 113 ? 7.620 12.251 -6.216 1.00 93.38 113 PRO A N 1
ATOM 872 C CA . PRO A 1 113 ? 6.543 12.498 -5.267 1.00 93.38 113 PRO A CA 1
ATOM 873 C C . PRO A 1 113 ? 6.506 11.423 -4.171 1.00 93.38 113 PRO A C 1
ATOM 875 O O . PRO A 1 113 ? 7.128 10.366 -4.270 1.00 93.38 113 PRO A O 1
ATOM 878 N N . ALA A 1 114 ? 5.747 11.673 -3.104 1.00 90.44 114 ALA A N 1
ATOM 879 C CA . ALA A 1 114 ? 5.514 10.661 -2.080 1.00 90.44 114 ALA A CA 1
ATOM 880 C C . ALA A 1 114 ? 4.636 9.533 -2.647 1.00 90.44 114 ALA A C 1
ATOM 882 O O . ALA A 1 114 ? 3.464 9.748 -2.952 1.00 90.44 114 ALA A O 1
ATOM 883 N N . LEU A 1 115 ? 5.209 8.335 -2.772 1.00 92.88 115 LEU A N 1
ATOM 884 C CA . LEU A 1 115 ? 4.559 7.169 -3.370 1.00 92.88 115 LEU A CA 1
ATOM 885 C C . LEU A 1 115 ? 4.291 6.058 -2.361 1.00 92.88 115 LEU A C 1
ATOM 887 O O . LEU A 1 115 ? 5.006 5.898 -1.365 1.00 92.88 115 LEU A O 1
ATOM 891 N N . ARG A 1 116 ? 3.294 5.225 -2.668 1.00 93.06 116 ARG A N 1
ATOM 892 C CA . ARG A 1 116 ? 2.989 4.017 -1.899 1.00 93.06 116 ARG A CA 1
ATOM 893 C C . ARG A 1 116 ? 4.046 2.945 -2.168 1.00 93.06 116 ARG A C 1
ATOM 895 O O . ARG A 1 116 ? 4.278 2.563 -3.308 1.00 93.06 116 ARG A O 1
ATOM 902 N N . GLN A 1 117 ? 4.680 2.451 -1.107 1.00 92.19 117 GLN A N 1
ATOM 903 C CA . GLN A 1 117 ? 5.846 1.567 -1.200 1.00 92.19 117 GLN A CA 1
ATOM 904 C C . GLN A 1 117 ? 5.458 0.084 -1.163 1.00 92.19 117 GLN A C 1
ATOM 906 O O . GLN A 1 117 ? 5.283 -0.496 -0.085 1.00 92.19 117 GLN A O 1
ATOM 911 N N . ILE A 1 118 ? 5.379 -0.558 -2.331 1.00 95.31 118 ILE A N 1
ATOM 912 C CA . ILE A 1 118 ? 4.976 -1.972 -2.446 1.00 95.31 118 ILE A CA 1
ATOM 913 C C . ILE A 1 118 ? 6.117 -2.949 -2.772 1.00 95.31 118 ILE A C 1
ATOM 915 O O . ILE A 1 118 ? 5.868 -4.147 -2.872 1.00 95.31 118 ILE A O 1
ATOM 919 N N . ALA A 1 119 ? 7.371 -2.489 -2.837 1.00 94.31 119 ALA A N 1
ATOM 920 C CA . ALA A 1 119 ? 8.535 -3.342 -3.109 1.00 94.31 119 ALA A CA 1
ATOM 921 C C . ALA A 1 119 ? 8.588 -4.598 -2.213 1.00 94.31 119 ALA A C 1
ATOM 923 O O . ALA A 1 119 ? 8.336 -4.483 -1.010 1.00 94.31 119 ALA A O 1
ATOM 924 N N . PRO A 1 120 ? 8.938 -5.786 -2.737 1.00 93.94 120 PRO A N 1
ATOM 925 C CA . PRO A 1 120 ? 9.464 -6.036 -4.082 1.00 93.94 120 PRO A CA 1
ATOM 926 C C . PRO A 1 120 ? 8.386 -6.339 -5.140 1.00 93.94 120 PRO A C 1
ATOM 928 O O . PRO A 1 120 ? 8.721 -6.793 -6.223 1.00 93.94 120 PRO A O 1
ATOM 931 N N . TYR A 1 121 ? 7.101 -6.114 -4.849 1.00 95.69 121 TYR A N 1
ATOM 932 C CA . TYR A 1 121 ? 5.983 -6.501 -5.723 1.00 95.69 121 TYR A CA 1
ATOM 933 C C . TYR A 1 121 ? 5.657 -5.468 -6.814 1.00 95.69 121 TYR A C 1
ATOM 935 O O . TYR A 1 121 ? 4.531 -5.418 -7.300 1.00 95.69 121 TYR A O 1
ATOM 943 N N . ASN A 1 122 ? 6.605 -4.594 -7.151 1.00 95.69 122 ASN A N 1
ATOM 944 C CA . ASN A 1 122 ? 6.377 -3.513 -8.103 1.00 95.69 122 ASN A CA 1
ATOM 945 C C . ASN A 1 122 ? 6.225 -4.044 -9.534 1.00 95.69 122 ASN A C 1
ATOM 947 O O . ASN A 1 122 ? 6.909 -4.985 -9.928 1.00 95.69 122 ASN A O 1
ATOM 951 N N . ILE A 1 123 ? 5.362 -3.388 -10.303 1.00 96.00 123 ILE A N 1
ATOM 952 C CA . ILE A 1 123 ? 5.381 -3.385 -11.765 1.00 96.00 123 ILE A CA 1
ATOM 953 C C . ILE A 1 123 ? 6.418 -2.361 -12.232 1.00 96.00 123 ILE A C 1
ATOM 955 O O . ILE A 1 123 ? 7.270 -2.665 -13.058 1.00 96.00 123 ILE A O 1
ATOM 959 N N . LEU A 1 124 ? 6.361 -1.143 -11.682 1.00 96.62 124 LEU A N 1
ATOM 960 C CA . LEU A 1 124 ? 7.154 -0.015 -12.170 1.00 96.62 124 LEU A CA 1
ATOM 961 C C . LEU A 1 124 ? 8.617 -0.089 -11.726 1.00 96.62 124 LEU A C 1
ATOM 963 O O . LEU A 1 124 ? 8.928 -0.343 -10.557 1.00 96.62 124 LEU A O 1
ATOM 967 N N . ASN A 1 125 ? 9.527 0.266 -12.633 1.00 95.94 125 ASN A N 1
ATOM 968 C CA . ASN A 1 125 ? 10.940 0.444 -12.314 1.00 95.94 125 ASN A CA 1
ATOM 969 C C . ASN A 1 125 ? 11.204 1.842 -11.732 1.00 95.94 125 ASN A C 1
ATOM 971 O O . ASN A 1 125 ? 11.601 2.772 -12.435 1.00 95.94 125 ASN A O 1
ATOM 975 N N . TYR A 1 126 ? 11.033 1.992 -10.418 1.00 95.31 126 TYR A N 1
ATOM 976 C CA . TYR A 1 126 ? 11.245 3.275 -9.737 1.00 95.31 126 TYR A CA 1
ATOM 977 C C . TYR A 1 126 ? 12.672 3.835 -9.851 1.00 95.31 126 TYR A C 1
ATOM 979 O O . TYR A 1 126 ? 12.856 5.048 -9.758 1.00 95.31 126 TYR A O 1
ATOM 987 N N . GLY A 1 127 ? 13.676 2.988 -10.104 1.00 94.62 127 GLY A N 1
ATOM 988 C CA . GLY A 1 127 ? 15.064 3.419 -10.302 1.00 94.62 127 GLY A CA 1
ATOM 989 C C . GLY A 1 127 ? 15.292 4.216 -11.591 1.00 94.62 127 GLY A C 1
ATOM 990 O O . GLY A 1 127 ? 16.320 4.875 -11.723 1.00 94.62 127 GLY A O 1
ATOM 991 N N . ALA A 1 128 ? 14.340 4.185 -12.528 1.00 95.62 128 ALA A N 1
ATOM 992 C CA . ALA A 1 128 ? 14.431 4.872 -13.812 1.00 95.62 128 ALA A CA 1
ATOM 993 C C . ALA A 1 128 ? 13.865 6.307 -13.815 1.00 95.62 128 ALA A C 1
ATOM 995 O O . ALA A 1 128 ? 13.891 6.981 -14.850 1.00 95.62 128 ALA A O 1
ATOM 996 N N . TRP A 1 129 ? 13.363 6.796 -12.676 1.00 94.38 129 TRP A N 1
ATOM 997 C CA . TRP A 1 129 ? 12.905 8.181 -12.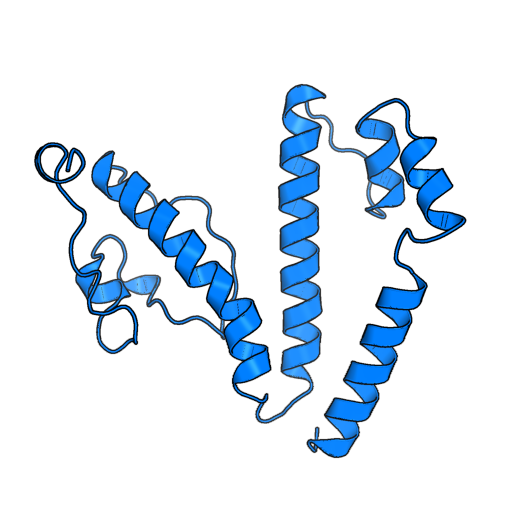536 1.00 94.38 129 TRP A CA 1
ATOM 998 C C . TRP A 1 129 ? 13.992 9.188 -12.966 1.00 94.38 129 TRP A C 1
ATOM 1000 O O . TRP A 1 129 ? 15.160 8.999 -12.618 1.00 94.38 129 TRP A O 1
ATOM 1010 N N . PRO A 1 130 ? 13.649 10.282 -13.677 1.00 95.06 130 PRO A N 1
ATOM 1011 C CA . PRO A 1 130 ? 12.302 10.755 -14.033 1.00 95.06 130 PRO A CA 1
ATOM 1012 C C . PRO A 1 130 ? 11.767 10.273 -15.392 1.00 95.06 130 PRO A C 1
ATOM 1014 O O . PRO A 1 130 ? 10.815 10.841 -15.917 1.00 95.06 130 PRO A O 1
ATOM 1017 N N . SER A 1 131 ? 12.368 9.256 -16.010 1.00 95.19 131 SER A N 1
ATOM 1018 C CA . SER A 1 131 ? 11.960 8.822 -17.349 1.00 95.19 131 SER A CA 1
ATOM 1019 C C . SER A 1 131 ? 10.755 7.884 -17.288 1.00 95.19 131 SER A C 1
ATOM 1021 O O . SER A 1 131 ? 10.925 6.688 -17.073 1.00 95.19 131 SER A O 1
ATOM 1023 N N . ILE A 1 132 ? 9.547 8.411 -17.527 1.00 95.06 132 ILE A N 1
ATOM 1024 C CA . ILE A 1 132 ? 8.310 7.612 -17.482 1.00 95.06 132 ILE A CA 1
ATOM 1025 C C . ILE A 1 132 ? 8.370 6.400 -18.420 1.00 95.06 132 ILE A C 1
ATOM 1027 O O . ILE A 1 132 ? 8.070 5.294 -17.991 1.00 95.06 132 ILE A O 1
ATOM 1031 N N . GLN A 1 133 ? 8.900 6.589 -19.634 1.00 96.12 133 GLN A N 1
ATOM 1032 C CA . GLN A 1 133 ? 9.138 5.521 -20.603 1.00 96.12 133 GLN A CA 1
ATOM 1033 C C . GLN A 1 133 ? 9.987 4.391 -20.014 1.00 96.12 133 GLN A C 1
ATOM 1035 O O . GLN A 1 133 ? 9.615 3.232 -20.109 1.00 96.12 133 GLN A O 1
ATOM 1040 N N . LYS A 1 134 ? 11.118 4.712 -19.374 1.00 97.12 134 LYS A N 1
ATOM 1041 C CA . LYS A 1 134 ? 11.995 3.697 -18.768 1.00 97.12 134 LYS A CA 1
ATOM 1042 C C . LYS A 1 134 ? 11.404 3.077 -17.497 1.00 97.12 134 LYS A C 1
ATOM 1044 O O . LYS A 1 134 ? 11.826 1.994 -17.107 1.00 97.12 134 LYS A O 1
ATOM 1049 N N . MET A 1 135 ? 10.480 3.765 -16.822 1.00 96.50 135 MET A N 1
ATOM 1050 C CA . MET A 1 135 ? 9.787 3.233 -15.644 1.00 96.50 135 MET A CA 1
ATOM 1051 C C . MET A 1 135 ? 8.718 2.201 -16.019 1.00 96.50 135 MET A C 1
ATOM 1053 O O . MET A 1 135 ? 8.476 1.294 -15.224 1.00 96.50 135 MET A O 1
ATOM 1057 N N . THR A 1 136 ? 8.086 2.349 -17.189 1.00 96.94 136 THR A N 1
ATOM 1058 C CA . THR A 1 136 ? 7.008 1.478 -17.689 1.00 96.94 136 THR A CA 1
ATOM 1059 C C . THR A 1 136 ? 7.459 0.460 -18.740 1.00 96.94 136 THR A C 1
ATOM 1061 O O . THR A 1 136 ? 6.699 -0.455 -19.056 1.00 96.94 136 THR A O 1
ATOM 1064 N N . GLN A 1 137 ? 8.681 0.584 -19.259 1.00 97.38 137 GLN A N 1
ATOM 1065 C CA . GLN A 1 137 ? 9.272 -0.340 -20.228 1.00 97.38 137 GLN A CA 1
ATOM 1066 C C . GLN A 1 137 ? 9.262 -1.793 -19.729 1.00 97.38 137 GLN A C 1
ATOM 1068 O O . GLN A 1 137 ? 9.543 -2.046 -18.559 1.00 97.38 137 GLN A O 1
ATOM 1073 N N . ASP A 1 138 ? 8.980 -2.735 -20.634 1.00 95.06 138 ASP A N 1
ATOM 1074 C CA . ASP A 1 138 ? 8.904 -4.181 -20.368 1.00 95.06 138 ASP A CA 1
ATOM 1075 C C . ASP A 1 138 ? 7.834 -4.573 -19.326 1.00 95.06 138 ASP A C 1
ATOM 1077 O O . ASP A 1 138 ? 7.901 -5.638 -18.706 1.00 95.06 138 ASP A O 1
ATOM 1081 N N . THR A 1 139 ? 6.821 -3.722 -19.132 1.00 94.19 139 T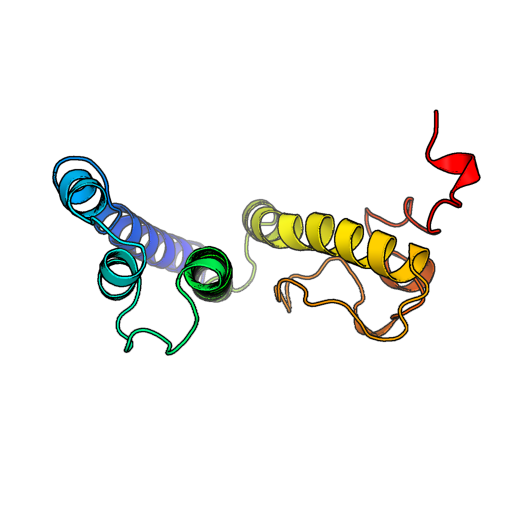HR A N 1
ATOM 1082 C CA . THR A 1 139 ? 5.681 -3.982 -18.245 1.00 94.19 139 THR A CA 1
ATOM 1083 C C . THR A 1 139 ? 4.359 -3.892 -19.001 1.00 94.19 139 THR A C 1
ATOM 1085 O O . THR A 1 139 ? 4.279 -3.350 -20.100 1.00 94.19 139 THR A O 1
ATOM 1088 N N . GLU A 1 140 ? 3.270 -4.335 -18.374 1.00 92.44 140 GLU A N 1
ATOM 1089 C CA . GLU A 1 140 ? 1.907 -4.140 -18.894 1.00 92.44 140 GLU A CA 1
ATOM 1090 C C . GLU A 1 140 ? 1.488 -2.659 -19.034 1.00 92.44 140 GLU A C 1
ATOM 1092 O O . GLU A 1 140 ? 0.470 -2.352 -19.656 1.00 92.44 140 GLU A O 1
ATOM 1097 N N . LEU A 1 141 ? 2.277 -1.731 -18.482 1.00 94.69 141 LEU A N 1
ATOM 1098 C CA . LEU A 1 141 ? 2.040 -0.287 -18.505 1.00 94.69 141 LEU A CA 1
ATOM 1099 C C . LEU A 1 141 ? 2.858 0.442 -19.575 1.00 94.69 141 LEU A C 1
ATOM 1101 O O . LEU A 1 141 ? 2.838 1.670 -19.610 1.00 94.69 141 LEU A O 1
ATOM 1105 N N . GLU A 1 142 ? 3.556 -0.280 -20.457 1.00 96.00 142 GLU A N 1
ATOM 1106 C CA . GLU A 1 142 ? 4.426 0.300 -21.493 1.00 96.00 142 GLU A CA 1
ATOM 1107 C C . GLU A 1 142 ? 3.690 1.273 -22.434 1.00 96.00 142 GLU A C 1
ATOM 1109 O O . GLU A 1 142 ? 4.292 2.194 -22.984 1.00 96.00 142 GLU A O 1
ATOM 1114 N N . TRP A 1 143 ? 2.366 1.137 -22.569 1.00 93.75 143 TRP A N 1
ATOM 1115 C CA . TRP A 1 143 ? 1.529 2.081 -23.315 1.00 93.75 143 TRP A CA 1
ATOM 1116 C C . TRP A 1 143 ? 1.554 3.508 -22.730 1.00 93.75 143 TRP A C 1
ATOM 1118 O O . TRP A 1 143 ? 1.341 4.470 -23.466 1.00 93.75 143 TRP A O 1
ATOM 1128 N N . TYR A 1 144 ? 1.845 3.670 -21.433 1.00 93.38 144 TYR A N 1
ATOM 1129 C CA . TYR A 1 144 ? 2.035 4.966 -20.779 1.00 93.38 144 TYR A CA 1
ATOM 1130 C C . TYR A 1 144 ? 3.523 5.343 -20.784 1.00 93.38 144 TYR A C 1
ATOM 1132 O O . TYR A 1 144 ? 4.245 5.204 -19.794 1.00 93.38 144 TYR A O 1
ATOM 1140 N N . ASN A 1 145 ? 4.004 5.786 -21.944 1.00 93.56 145 ASN A N 1
ATOM 1141 C CA . ASN A 1 145 ? 5.423 6.053 -22.206 1.00 93.56 145 ASN A CA 1
ATOM 1142 C C . ASN A 1 145 ? 5.786 7.544 -22.301 1.00 93.56 145 ASN A C 1
ATOM 1144 O O . ASN A 1 145 ? 6.963 7.883 -22.413 1.00 93.56 145 ASN A O 1
ATOM 1148 N N . HIS A 1 146 ? 4.808 8.440 -22.218 1.00 92.12 146 HIS A N 1
ATOM 1149 C CA . HIS A 1 146 ? 5.013 9.882 -22.167 1.00 92.12 146 HIS A CA 1
ATOM 1150 C C . HIS A 1 146 ? 3.971 10.522 -21.250 1.00 92.12 146 HIS A C 1
ATOM 1152 O O . HIS A 1 146 ? 2.935 9.933 -20.940 1.00 92.12 146 HIS A O 1
ATOM 1158 N N . VAL A 1 147 ? 4.279 11.726 -20.781 1.00 89.50 147 VAL A N 1
ATOM 1159 C CA . VAL A 1 147 ? 3.349 12.525 -19.986 1.00 89.50 147 VAL A CA 1
ATOM 1160 C C . VAL A 1 147 ? 2.632 13.470 -20.941 1.00 89.50 147 VAL A C 1
ATOM 1162 O O . VAL A 1 147 ? 3.335 14.209 -21.630 1.00 89.50 147 VAL A O 1
ATOM 1165 N N 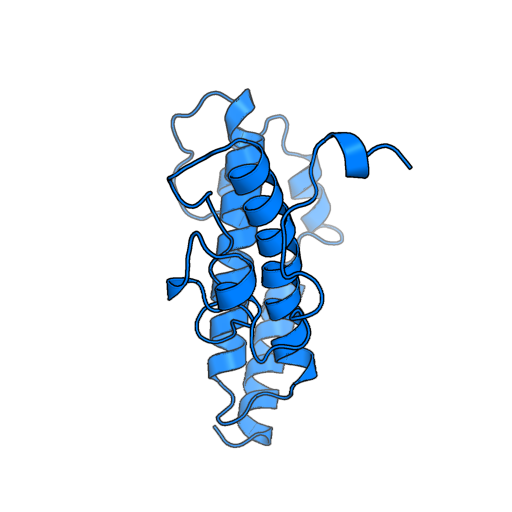. PRO A 1 148 ? 1.288 13.459 -20.991 1.00 83.25 148 PRO A N 1
ATOM 1166 C CA . PRO A 1 148 ? 0.552 14.295 -21.927 1.00 83.25 148 PRO A CA 1
ATOM 1167 C C . PRO A 1 148 ? 0.818 15.780 -21.689 1.00 83.25 148 PRO A C 1
ATOM 1169 O O . PRO A 1 148 ? 0.785 16.243 -20.540 1.00 83.25 148 PRO A O 1
ATOM 1172 N N . GLU A 1 149 ? 1.028 16.530 -22.764 1.00 80.12 149 GLU A N 1
ATOM 1173 C CA . GLU A 1 149 ? 1.098 17.986 -22.722 1.00 80.12 149 GLU A CA 1
ATOM 1174 C C . GLU A 1 149 ? -0.266 18.587 -22.349 1.00 80.12 149 GLU A C 1
ATOM 1176 O O . GLU A 1 149 ? -1.316 17.968 -22.512 1.00 80.12 149 GLU A O 1
ATOM 1181 N N . VAL A 1 150 ? -0.286 19.832 -21.859 1.00 74.56 150 VAL A N 1
ATOM 1182 C CA . VAL A 1 150 ? -1.541 20.516 -21.473 1.00 74.56 150 VAL A CA 1
ATOM 1183 C C . VAL A 1 150 ? -2.536 20.588 -22.643 1.00 74.56 150 VAL A C 1
ATOM 1185 O O . VAL A 1 150 ? -3.744 20.499 -22.435 1.00 74.56 150 VAL A O 1
ATOM 1188 N N . SER A 1 151 ? -2.030 20.705 -23.872 1.00 73.81 151 SER A N 1
ATOM 1189 C CA . SER A 1 151 ? -2.799 20.675 -25.124 1.00 73.81 151 SER A CA 1
ATOM 1190 C C . SER A 1 151 ? -3.521 19.343 -25.369 1.00 73.81 151 SER A C 1
ATOM 1192 O O . SER A 1 151 ? -4.559 19.329 -26.026 1.00 73.81 151 SER A O 1
ATOM 1194 N N . GLU A 1 152 ? -3.005 18.242 -24.827 1.00 73.94 152 GLU A N 1
ATOM 1195 C CA . GLU A 1 152 ? -3.515 16.878 -25.006 1.00 73.94 152 GLU A CA 1
ATOM 1196 C C . GLU A 1 152 ? -4.517 16.479 -23.907 1.00 73.94 152 GLU A C 1
ATOM 1198 O O . GLU A 1 152 ? -5.208 15.474 -24.030 1.00 73.94 152 GLU A O 1
ATOM 1203 N N . GLN A 1 153 ? -4.629 17.271 -22.833 1.00 67.19 153 GLN A N 1
ATOM 1204 C CA . GLN A 1 153 ? -5.448 16.964 -21.649 1.00 67.19 153 GLN A CA 1
ATOM 1205 C C . GLN A 1 153 ? -6.910 17.456 -21.738 1.00 67.19 153 GLN A C 1
ATOM 1207 O O . GLN A 1 153 ? -7.671 17.252 -20.794 1.00 67.19 153 GLN A O 1
ATOM 1212 N N . GLN A 1 154 ? -7.312 18.122 -22.830 1.00 57.50 154 GLN A N 1
ATOM 1213 C CA . GLN A 1 154 ? -8.623 18.786 -22.976 1.00 57.50 154 GLN A CA 1
ATOM 1214 C C . GLN A 1 154 ? -9.576 18.151 -24.010 1.00 57.50 154 GLN A C 1
ATOM 1216 O O . GLN A 1 154 ? -10.450 18.846 -24.531 1.00 57.50 154 GLN A O 1
ATOM 1221 N N . GLN A 1 155 ? -9.443 16.857 -24.310 1.00 45.31 155 GLN A N 1
ATOM 1222 C CA . GLN A 1 155 ? -10.424 16.126 -25.130 1.00 45.31 155 GLN A CA 1
ATOM 1223 C C . GLN A 1 155 ? -11.259 15.156 -24.300 1.00 45.31 155 GLN A C 1
ATOM 1225 O O . GLN A 1 155 ? -10.665 14.399 -23.502 1.00 45.31 155 GLN A O 1
#

Secondary structure (DSSP, 8-state):
--HHHHHHHHHHHHHHHHTTSS-GGGHHHHHT--SHHHHHHHH-SSPPPS--HHHHHHHHHHHHHHHHHHHHHHHHTTSSS--HHHHHHHHHHHHHHHHHHHHHHHTT--SPP-----TTS-SS-GGGTT-HHHHHTTSTTTT--SPPPGGGS--

pLDDT: mean 90.69, std 6.56, range [45.31, 97.38]